Protein AF-A0A3D5W3N0-F1 (afdb_monomer_lite)

Radius of gyration: 13.24 Å; chains: 1; bounding box: 25×25×41 Å

Structure (mmCIF, N/CA/C/O backbone):
data_AF-A0A3D5W3N0-F1
#
_entry.id   AF-A0A3D5W3N0-F1
#
loop_
_atom_site.group_PDB
_atom_site.id
_atom_site.type_symbol
_atom_site.label_atom_id
_atom_site.label_alt_id
_atom_site.label_comp_id
_atom_site.label_asym_id
_atom_site.label_entity_id
_atom_site.label_seq_id
_atom_site.pdbx_PDB_ins_code
_atom_site.Cartn_x
_atom_site.Cartn_y
_atom_site.Cartn_z
_atom_site.occupancy
_atom_site.B_iso_or_equiv
_atom_site.auth_seq_id
_atom_site.auth_comp_id
_atom_site.auth_asym_id
_atom_site.auth_atom_id
_atom_site.pdbx_PDB_model_num
ATOM 1 N N . VAL A 1 1 ? 5.578 7.911 -4.408 1.00 92.56 1 VAL A N 1
ATOM 2 C CA . VAL A 1 1 ? 5.176 9.110 -3.629 1.00 92.56 1 VAL A CA 1
ATOM 3 C C . VAL A 1 1 ? 3.700 9.012 -3.281 1.00 92.56 1 VAL A C 1
ATOM 5 O O . VAL A 1 1 ? 3.019 8.233 -3.941 1.00 92.56 1 VAL A O 1
ATOM 8 N N . SER A 1 2 ? 3.223 9.747 -2.275 1.00 95.25 2 SER A N 1
ATOM 9 C CA . SER A 1 2 ? 1.799 9.842 -1.921 1.00 95.25 2 SER A CA 1
ATOM 10 C C . SER A 1 2 ? 1.296 11.273 -2.116 1.00 95.25 2 SER A C 1
ATOM 12 O O . SER A 1 2 ? 1.953 12.213 -1.673 1.00 95.25 2 SER A O 1
ATOM 14 N N . ASN A 1 3 ? 0.133 11.434 -2.747 1.00 95.75 3 ASN A N 1
ATOM 15 C CA . ASN A 1 3 ? -0.445 12.752 -3.038 1.00 95.75 3 ASN A CA 1
ATOM 16 C C . ASN A 1 3 ? -1.207 13.372 -1.848 1.00 95.75 3 ASN A C 1
ATOM 18 O O . ASN A 1 3 ? -1.428 14.578 -1.830 1.00 95.75 3 ASN A O 1
ATOM 22 N N . TRP A 1 4 ? -1.600 12.569 -0.855 1.00 96.69 4 TRP A N 1
ATOM 23 C CA . TRP A 1 4 ? -2.228 13.011 0.397 1.00 96.69 4 TRP A CA 1
ATOM 24 C C . TRP A 1 4 ? -1.746 12.154 1.581 1.00 96.69 4 TRP A C 1
ATOM 26 O O . TRP A 1 4 ? -1.113 11.118 1.348 1.00 96.69 4 TRP A O 1
ATOM 36 N N . PRO A 1 5 ? -1.996 12.573 2.841 1.00 97.00 5 PRO A N 1
ATOM 37 C CA . PRO A 1 5 ? -1.660 11.777 4.018 1.00 97.00 5 PRO A CA 1
ATOM 38 C C . PRO A 1 5 ? -2.354 10.416 4.003 1.00 97.00 5 PRO A C 1
ATOM 40 O O . PRO A 1 5 ? -3.520 10.309 3.626 1.00 97.00 5 PRO A O 1
ATOM 43 N N . VAL A 1 6 ? -1.643 9.386 4.450 1.00 96.75 6 VAL A N 1
ATOM 44 C CA . VAL A 1 6 ? -2.141 8.008 4.493 1.00 96.75 6 VAL A CA 1
ATOM 45 C C . VAL A 1 6 ? -1.903 7.440 5.880 1.00 96.75 6 VAL A C 1
ATOM 47 O O . VAL A 1 6 ? -0.896 7.740 6.519 1.00 96.75 6 VAL A O 1
ATOM 50 N N . GLU A 1 7 ? -2.833 6.607 6.332 1.00 96.00 7 GLU A N 1
ATOM 51 C CA . GLU A 1 7 ? -2.677 5.814 7.544 1.00 96.00 7 GLU A CA 1
ATOM 52 C C . GLU A 1 7 ? -1.398 4.949 7.464 1.00 96.00 7 GLU A C 1
ATOM 54 O O . GLU A 1 7 ? -1.081 4.340 6.441 1.00 96.00 7 GLU A O 1
ATOM 59 N N . THR A 1 8 ? -0.611 4.936 8.539 1.00 95.69 8 THR A N 1
ATOM 60 C CA . THR A 1 8 ? 0.759 4.398 8.533 1.00 95.69 8 THR A CA 1
ATOM 61 C C . THR A 1 8 ? 0.835 2.909 8.181 1.00 95.69 8 THR A C 1
ATOM 63 O O . THR A 1 8 ? 1.754 2.483 7.476 1.00 95.69 8 THR A O 1
ATOM 66 N N . THR A 1 9 ? -0.109 2.101 8.662 1.00 95.19 9 THR A N 1
ATOM 67 C CA . THR A 1 9 ? -0.104 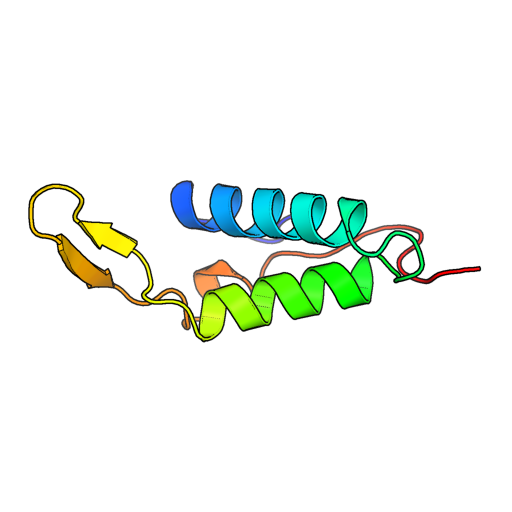0.642 8.496 1.00 95.19 9 THR A CA 1
ATOM 68 C C . THR A 1 9 ? -0.378 0.253 7.049 1.00 95.19 9 THR A C 1
ATOM 70 O O . THR A 1 9 ? 0.386 -0.522 6.471 1.00 95.19 9 THR A O 1
ATOM 73 N N . SER A 1 10 ? -1.397 0.843 6.426 1.00 96.19 10 SER A N 1
ATOM 74 C CA . SER A 1 10 ? -1.684 0.693 4.997 1.00 96.19 10 SER A CA 1
ATOM 75 C C . SER A 1 10 ? -0.520 1.192 4.145 1.00 96.19 10 SER A C 1
ATOM 77 O O . SER A 1 10 ? -0.031 0.451 3.293 1.00 96.19 10 SER A O 1
ATOM 79 N N . ALA A 1 11 ? 0.023 2.381 4.419 1.00 97.56 11 ALA A N 1
ATOM 80 C CA . ALA A 1 11 ? 1.171 2.904 3.677 1.00 97.56 11 ALA A CA 1
ATOM 81 C C . ALA A 1 11 ? 2.379 1.948 3.710 1.00 97.56 11 ALA A C 1
ATOM 83 O O . ALA A 1 11 ? 2.998 1.665 2.673 1.00 97.56 11 ALA A O 1
ATOM 84 N N . ARG A 1 12 ? 2.689 1.392 4.891 1.00 96.94 12 ARG A N 1
ATOM 85 C CA . ARG A 1 12 ? 3.728 0.367 5.065 1.00 96.94 12 ARG A CA 1
ATOM 86 C C . ARG A 1 12 ? 3.392 -0.907 4.291 1.00 96.94 12 ARG A C 1
ATOM 88 O O . ARG A 1 12 ? 4.268 -1.450 3.612 1.00 96.94 12 ARG A O 1
ATOM 95 N N . LEU A 1 13 ? 2.160 -1.400 4.391 1.00 96.62 13 LEU A N 1
ATOM 96 C CA . LEU A 1 13 ? 1.728 -2.629 3.730 1.00 96.62 13 LEU A CA 1
ATOM 97 C C . LEU A 1 13 ? 1.855 -2.509 2.208 1.00 96.62 13 LEU A C 1
ATOM 99 O O . LEU A 1 13 ? 2.520 -3.338 1.591 1.00 96.62 13 LEU A O 1
ATOM 103 N N . LEU A 1 14 ? 1.316 -1.442 1.614 1.00 97.69 14 LEU A N 1
ATOM 104 C CA . LEU A 1 14 ? 1.377 -1.221 0.168 1.00 97.69 14 LEU A CA 1
ATOM 105 C C . LEU A 1 14 ? 2.826 -1.150 -0.329 1.00 97.69 14 LEU A C 1
ATOM 107 O O . LEU A 1 14 ? 3.195 -1.824 -1.292 1.00 97.69 14 LEU A O 1
ATOM 111 N N . THR A 1 15 ? 3.664 -0.372 0.361 1.00 97.06 15 THR A N 1
ATOM 112 C CA . THR A 1 15 ? 5.063 -0.151 -0.030 1.00 97.06 15 THR A CA 1
ATOM 113 C C . THR A 1 15 ? 5.890 -1.433 0.087 1.00 97.06 15 THR A C 1
ATOM 115 O O . THR A 1 15 ? 6.649 -1.778 -0.819 1.00 97.06 15 THR A O 1
ATOM 118 N N . THR A 1 16 ? 5.731 -2.185 1.178 1.00 97.69 16 THR A N 1
ATOM 119 C CA . THR A 1 16 ? 6.461 -3.450 1.365 1.00 97.69 16 THR A CA 1
ATOM 120 C C . THR A 1 16 ? 5.982 -4.542 0.410 1.00 97.69 16 THR A C 1
ATOM 122 O O . THR A 1 16 ? 6.804 -5.304 -0.102 1.00 97.69 16 THR A O 1
ATOM 125 N N . THR A 1 17 ? 4.683 -4.601 0.108 1.00 97.88 17 THR A N 1
ATOM 126 C CA . THR A 1 17 ? 4.134 -5.515 -0.901 1.00 97.88 17 THR A CA 1
ATOM 127 C C . THR A 1 17 ? 4.644 -5.181 -2.303 1.00 97.88 17 THR A C 1
ATOM 129 O O . THR A 1 17 ? 5.045 -6.100 -3.018 1.00 97.88 17 THR A O 1
ATOM 132 N N . LEU A 1 18 ? 4.730 -3.900 -2.682 1.00 97.44 18 LEU A N 1
ATOM 133 C CA . LEU A 1 18 ? 5.351 -3.475 -3.942 1.00 97.44 18 LEU A CA 1
ATOM 134 C C . LEU A 1 18 ? 6.785 -4.013 -4.075 1.00 97.44 18 LEU A C 1
ATOM 136 O O . LEU A 1 18 ? 7.095 -4.691 -5.056 1.00 97.44 18 LEU A O 1
ATOM 140 N N . PHE A 1 19 ? 7.648 -3.770 -3.083 1.00 96.56 19 PHE A N 1
ATOM 141 C CA . PHE A 1 19 ? 9.039 -4.237 -3.136 1.00 96.56 19 PHE A CA 1
ATOM 142 C C . PHE A 1 19 ? 9.144 -5.762 -3.170 1.00 96.56 19 PHE A C 1
ATOM 144 O O . PHE A 1 19 ? 9.926 -6.309 -3.945 1.00 96.56 19 PHE A O 1
ATOM 151 N N . ARG A 1 20 ? 8.311 -6.466 -2.394 1.00 98.12 20 ARG A N 1
ATOM 152 C CA . ARG A 1 20 ? 8.262 -7.933 -2.410 1.00 98.12 20 ARG A CA 1
ATOM 153 C C . ARG A 1 20 ? 7.888 -8.472 -3.790 1.00 98.12 20 ARG A C 1
ATOM 155 O O . ARG A 1 20 ? 8.491 -9.442 -4.241 1.00 98.12 20 ARG A O 1
ATOM 162 N N . LYS A 1 21 ? 6.908 -7.858 -4.464 1.00 96.81 21 LYS A N 1
ATOM 163 C CA . LYS A 1 21 ? 6.529 -8.232 -5.834 1.00 96.81 21 LYS A CA 1
ATOM 164 C C . LYS A 1 21 ? 7.663 -7.935 -6.815 1.00 96.81 21 LYS A C 1
ATOM 166 O O . LYS A 1 21 ? 7.977 -8.800 -7.621 1.00 96.81 21 LYS A O 1
ATOM 171 N N . GLN A 1 22 ? 8.327 -6.786 -6.694 1.00 95.50 22 GLN A N 1
ATOM 172 C CA . GLN A 1 22 ? 9.468 -6.431 -7.545 1.00 95.50 22 GLN A CA 1
ATOM 173 C C . GLN A 1 22 ? 10.629 -7.428 -7.424 1.00 95.50 22 GLN A C 1
ATOM 175 O O . GLN A 1 22 ? 11.233 -7.783 -8.426 1.00 95.50 22 GLN A O 1
ATOM 180 N N . MET A 1 23 ? 10.922 -7.919 -6.217 1.00 96.38 23 MET A N 1
ATOM 181 C CA . MET A 1 23 ? 11.958 -8.941 -6.016 1.00 96.38 23 MET A CA 1
ATOM 182 C C . MET A 1 23 ? 11.611 -10.289 -6.661 1.00 96.38 23 MET A C 1
ATOM 184 O O . MET A 1 23 ? 12.510 -11.044 -7.013 1.00 96.38 23 MET A O 1
ATOM 188 N N . ARG A 1 24 ? 10.317 -10.613 -6.776 1.00 97.12 24 ARG A N 1
ATOM 189 C CA . ARG A 1 24 ? 9.832 -11.885 -7.335 1.00 97.12 24 ARG A CA 1
ATOM 190 C C . ARG A 1 24 ? 9.607 -11.840 -8.845 1.00 97.12 24 ARG A C 1
ATOM 192 O O . ARG A 1 24 ? 9.603 -12.895 -9.461 1.00 97.12 24 ARG A O 1
ATOM 199 N N . ALA A 1 25 ? 9.381 -10.651 -9.393 1.00 95.38 25 ALA A N 1
ATOM 200 C CA . ALA A 1 25 ? 9.078 -10.419 -10.800 1.00 95.38 25 ALA A CA 1
ATOM 201 C C . ALA A 1 25 ? 9.857 -9.190 -11.317 1.00 95.38 25 ALA A C 1
ATOM 203 O O . ALA A 1 25 ? 9.252 -8.144 -11.589 1.00 95.38 25 ALA A O 1
ATOM 204 N N . PRO A 1 26 ? 11.205 -9.257 -11.371 1.00 91.12 26 PRO A N 1
ATOM 205 C CA . PRO A 1 26 ? 12.043 -8.143 -11.818 1.00 91.12 26 PRO A CA 1
ATOM 206 C C . PRO A 1 26 ? 11.824 -7.778 -13.293 1.00 91.12 26 PRO A C 1
ATOM 208 O O . PRO A 1 26 ? 12.168 -6.673 -13.704 1.00 91.12 26 PRO A O 1
ATOM 211 N N . GLU A 1 27 ? 11.238 -8.683 -14.076 1.00 93.62 27 GLU A N 1
ATOM 212 C CA . GLU A 1 27 ? 10.846 -8.483 -15.468 1.00 93.62 27 GLU A CA 1
ATOM 213 C C . GLU A 1 27 ? 9.599 -7.611 -15.639 1.00 93.62 27 GLU A C 1
ATOM 215 O O . GLU A 1 27 ? 9.262 -7.272 -16.766 1.00 93.62 27 GLU A O 1
ATOM 220 N N . LEU A 1 28 ? 8.890 -7.254 -14.561 1.00 95.19 28 LEU A N 1
ATOM 221 C CA . LEU A 1 28 ? 7.704 -6.402 -14.624 1.00 95.19 28 LEU A CA 1
ATOM 222 C C . LEU A 1 28 ? 8.017 -4.950 -14.259 1.00 95.19 28 LEU A C 1
ATOM 224 O O . LEU A 1 28 ? 8.776 -4.644 -13.339 1.00 95.19 28 LEU A O 1
ATOM 228 N N . GLY A 1 29 ? 7.345 -4.030 -14.951 1.00 94.50 29 GLY A N 1
ATOM 229 C CA . GLY A 1 29 ? 7.447 -2.602 -14.677 1.00 94.50 29 GLY A CA 1
ATOM 230 C C . GLY A 1 29 ? 6.902 -2.237 -13.293 1.00 94.50 29 GLY A C 1
ATOM 231 O O . GLY A 1 29 ? 5.900 -2.786 -12.826 1.00 94.50 29 GLY A O 1
ATOM 232 N N . ARG A 1 30 ? 7.521 -1.246 -12.642 1.00 94.69 30 ARG A N 1
ATOM 233 C CA . ARG A 1 30 ? 7.106 -0.758 -11.312 1.00 94.69 30 ARG A CA 1
ATOM 234 C C . ARG A 1 30 ? 5.663 -0.258 -11.274 1.00 94.69 30 ARG A C 1
ATOM 236 O O . ARG A 1 30 ? 5.020 -0.381 -10.236 1.00 94.69 30 ARG A O 1
ATOM 243 N N . ALA A 1 31 ? 5.152 0.290 -12.378 1.00 95.25 31 ALA A N 1
ATOM 244 C CA . ALA A 1 31 ? 3.764 0.740 -12.464 1.00 95.25 31 ALA A CA 1
ATOM 245 C C . ALA A 1 31 ? 2.776 -0.435 -12.342 1.00 95.25 31 ALA A C 1
ATOM 247 O O . ALA A 1 31 ? 1.823 -0.368 -11.567 1.00 95.25 31 ALA A O 1
ATOM 248 N N . GLU A 1 32 ? 3.049 -1.540 -13.039 1.00 96.31 32 GLU A N 1
ATOM 249 C CA . GLU A 1 32 ? 2.231 -2.754 -12.964 1.00 96.31 32 GLU A CA 1
ATOM 250 C C . GLU A 1 32 ? 2.351 -3.423 -11.590 1.00 96.31 32 GLU A C 1
ATOM 252 O O . GLU A 1 32 ? 1.358 -3.844 -10.997 1.00 96.31 32 GLU A O 1
ATOM 257 N N . LEU A 1 33 ? 3.558 -3.463 -11.026 1.00 97.50 33 LEU A N 1
ATOM 258 C CA . LEU A 1 33 ? 3.772 -3.998 -9.682 1.00 97.50 33 LEU A CA 1
ATOM 259 C C . LEU A 1 33 ? 3.033 -3.182 -8.612 1.00 97.50 33 LEU A C 1
ATOM 261 O O . LEU A 1 33 ? 2.462 -3.770 -7.691 1.00 97.50 33 LEU A O 1
ATOM 265 N N . LEU A 1 34 ? 2.988 -1.851 -8.750 1.00 97.62 34 LEU A N 1
ATOM 266 C CA . LEU A 1 34 ? 2.209 -0.985 -7.865 1.00 97.62 34 LEU A CA 1
ATOM 267 C C . LEU A 1 34 ? 0.711 -1.259 -8.011 1.00 97.62 34 LEU A C 1
ATOM 269 O O . LEU A 1 34 ? 0.044 -1.459 -6.999 1.00 97.62 34 LEU A O 1
ATOM 273 N N . ARG A 1 35 ? 0.189 -1.353 -9.241 1.00 97.38 35 ARG A N 1
ATOM 274 C CA . ARG A 1 35 ? -1.214 -1.724 -9.490 1.00 97.38 35 ARG A CA 1
ATOM 275 C C . ARG A 1 35 ? -1.562 -3.054 -8.815 1.00 97.38 35 ARG A C 1
ATOM 277 O O . ARG A 1 35 ? -2.570 -3.145 -8.122 1.00 97.38 35 ARG A O 1
ATOM 284 N N . A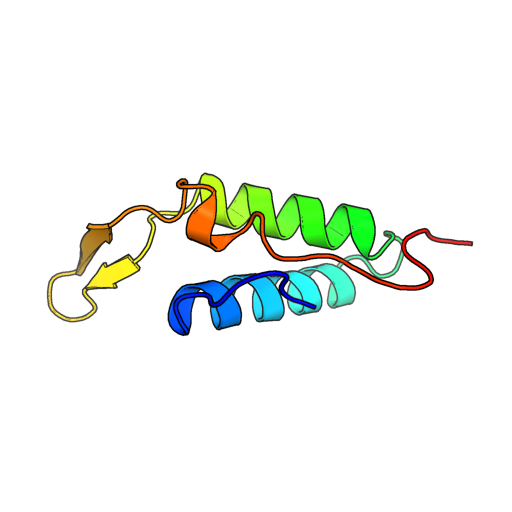RG A 1 36 ? -0.717 -4.078 -8.963 1.00 98.00 36 ARG A N 1
ATOM 285 C CA . ARG A 1 36 ? -0.921 -5.381 -8.306 1.00 98.00 36 ARG A CA 1
ATOM 286 C C . ARG A 1 36 ? -0.889 -5.283 -6.783 1.00 98.00 36 ARG A C 1
ATOM 288 O O . ARG A 1 36 ? -1.623 -6.011 -6.126 1.00 98.00 36 ARG A O 1
ATOM 295 N N . ALA A 1 37 ? -0.034 -4.432 -6.217 1.00 98.12 37 ALA A N 1
ATOM 296 C CA . ALA A 1 37 ? -0.003 -4.190 -4.776 1.00 98.12 37 ALA A CA 1
ATOM 297 C C . ALA A 1 37 ? -1.284 -3.490 -4.286 1.00 98.12 37 ALA A C 1
ATOM 299 O O . ALA A 1 37 ? -1.796 -3.855 -3.232 1.00 98.12 37 ALA A O 1
ATOM 300 N N . MET A 1 38 ? -1.827 -2.539 -5.057 1.00 98.19 38 MET A N 1
ATOM 301 C CA . MET A 1 38 ? -3.104 -1.883 -4.743 1.00 98.19 38 MET A CA 1
ATOM 302 C C . MET A 1 38 ? -4.268 -2.877 -4.772 1.00 98.19 38 MET A C 1
ATOM 304 O O . MET A 1 38 ? -5.055 -2.900 -3.836 1.00 98.19 38 MET A O 1
ATOM 308 N N . ILE A 1 39 ? -4.351 -3.730 -5.800 1.00 98.25 39 ILE A N 1
ATOM 309 C CA . ILE A 1 39 ? -5.397 -4.766 -5.905 1.00 98.25 39 ILE A CA 1
ATOM 310 C C . ILE A 1 39 ? -5.314 -5.746 -4.730 1.00 98.25 39 ILE A C 1
ATOM 312 O O . ILE A 1 39 ? -6.319 -6.007 -4.085 1.00 98.25 39 ILE A O 1
ATOM 316 N N . GLU A 1 40 ? -4.112 -6.218 -4.384 1.00 98.00 40 GLU A N 1
ATOM 317 C CA . GLU A 1 40 ? -3.925 -7.097 -3.220 1.00 98.00 40 GLU A CA 1
ATOM 318 C C . GLU A 1 40 ? -4.383 -6.438 -1.911 1.00 98.00 40 GLU A C 1
ATOM 320 O O . GLU A 1 40 ? -4.941 -7.103 -1.043 1.00 98.00 40 GLU A O 1
ATOM 325 N N . MET A 1 41 ? -4.171 -5.129 -1.764 1.00 96.94 41 MET A N 1
ATOM 326 C CA . MET A 1 41 ? -4.678 -4.379 -0.619 1.00 96.94 41 MET A CA 1
ATOM 327 C C . MET A 1 41 ? -6.207 -4.234 -0.639 1.00 96.94 41 MET A C 1
ATOM 329 O O . MET A 1 41 ? -6.823 -4.344 0.420 1.00 96.94 41 MET A O 1
ATOM 333 N N . ILE A 1 42 ? -6.806 -3.987 -1.810 1.00 98.19 42 ILE A N 1
ATOM 334 C CA . ILE A 1 42 ? -8.261 -3.858 -1.985 1.00 98.19 42 ILE A CA 1
ATOM 335 C C . ILE A 1 42 ? -8.972 -5.164 -1.616 1.00 98.19 42 ILE A C 1
ATOM 337 O O . ILE A 1 42 ? -9.957 -5.127 -0.882 1.00 98.19 42 ILE A O 1
ATOM 341 N N . ASP A 1 43 ? -8.445 -6.296 -2.084 1.00 97.62 43 ASP A N 1
ATOM 342 C CA . ASP A 1 43 ? -9.023 -7.628 -1.865 1.00 97.62 43 ASP A CA 1
ATOM 343 C C . ASP A 1 43 ? -8.650 -8.220 -0.491 1.00 97.62 43 ASP A C 1
ATOM 345 O O . ASP A 1 43 ? -9.168 -9.261 -0.082 1.00 97.62 43 ASP A O 1
ATOM 349 N N . GLY A 1 44 ? -7.718 -7.581 0.220 1.00 95.25 44 GLY A N 1
ATOM 350 C CA . GLY A 1 44 ? -7.208 -8.037 1.505 1.00 95.25 44 GLY A CA 1
ATOM 351 C C . GLY A 1 44 ? -8.200 -7.856 2.662 1.00 95.25 44 GLY A C 1
ATOM 352 O O . GLY A 1 44 ? -9.165 -7.096 2.576 1.00 95.25 44 GLY A O 1
ATOM 353 N N . PRO A 1 45 ? -7.928 -8.486 3.819 1.00 93.19 45 PRO A N 1
ATOM 354 C CA . PRO A 1 45 ? -8.822 -8.465 4.979 1.00 93.19 45 PRO A CA 1
ATOM 355 C C . PRO A 1 45 ? -8.894 -7.103 5.689 1.00 93.19 45 PRO A C 1
ATOM 357 O O . PRO A 1 45 ? -9.574 -6.990 6.706 1.00 93.19 45 PRO A O 1
ATOM 360 N N . GLY A 1 46 ? -8.190 -6.078 5.197 1.00 94.62 46 GLY A N 1
ATOM 361 C CA . GLY A 1 46 ? -8.059 -4.792 5.873 1.00 94.62 46 GLY A CA 1
ATOM 362 C C . GLY A 1 46 ? -7.139 -4.849 7.096 1.00 94.62 46 GLY A C 1
ATOM 363 O O . GLY A 1 46 ? -6.207 -5.654 7.155 1.00 94.62 46 GLY A O 1
ATOM 364 N N . TYR A 1 47 ? -7.397 -3.982 8.073 1.00 94.62 47 TYR A N 1
ATOM 365 C CA . TYR A 1 47 ? -6.719 -4.025 9.364 1.00 94.62 47 TYR A CA 1
ATOM 366 C C . TYR A 1 47 ? -7.378 -5.067 10.267 1.00 94.62 47 TYR A C 1
ATOM 368 O O . TYR A 1 47 ? -8.559 -4.948 10.606 1.00 94.62 47 TYR A O 1
ATOM 376 N N . VAL A 1 48 ? -6.598 -6.066 10.677 1.00 93.88 48 VAL A N 1
ATOM 377 C CA . VAL A 1 48 ? -7.012 -7.098 11.631 1.00 93.88 48 VAL A CA 1
ATOM 378 C C . VAL A 1 48 ? -6.440 -6.750 13.000 1.00 93.88 48 VAL A C 1
ATOM 380 O O . VAL A 1 48 ? -5.228 -6.595 13.143 1.00 93.88 48 VAL A O 1
ATOM 383 N N . ASP A 1 49 ? -7.316 -6.630 13.996 1.00 91.19 49 ASP A N 1
ATOM 384 C CA . ASP A 1 49 ? -6.937 -6.481 15.400 1.00 91.19 49 ASP A CA 1
ATOM 385 C C . ASP A 1 49 ? -6.127 -7.722 15.823 1.00 91.19 49 ASP A C 1
ATOM 387 O O . ASP A 1 49 ? -6.661 -8.837 15.750 1.00 91.19 49 ASP A O 1
ATOM 391 N N . PRO A 1 50 ? -4.852 -7.567 16.228 1.00 89.12 50 PRO A N 1
ATOM 392 C CA . PRO A 1 50 ? -3.994 -8.700 16.559 1.00 89.12 50 PRO A CA 1
ATOM 393 C C . PRO A 1 50 ? -4.458 -9.450 17.813 1.00 89.12 50 PRO A C 1
ATOM 395 O O . PRO A 1 50 ? -4.216 -10.650 17.914 1.00 89.12 50 PRO A O 1
ATOM 398 N N . ASP A 1 51 ? -5.151 -8.776 18.732 1.00 94.44 51 ASP A N 1
ATOM 399 C CA . ASP A 1 51 ? -5.615 -9.369 19.986 1.00 94.44 51 ASP A CA 1
ATOM 400 C C . ASP A 1 51 ? -6.945 -10.104 19.793 1.00 94.44 51 ASP A C 1
ATOM 402 O O . ASP A 1 51 ? -7.226 -11.101 20.458 1.00 94.44 51 ASP A O 1
ATOM 406 N N . ARG A 1 52 ? -7.784 -9.614 18.872 1.00 91.94 52 ARG A N 1
ATOM 407 C CA . ARG A 1 52 ? -9.139 -10.141 18.647 1.00 91.94 52 ARG A CA 1
ATOM 408 C C . ARG A 1 52 ? -9.289 -11.004 17.400 1.00 91.94 52 ARG A C 1
ATOM 410 O O . ARG A 1 52 ? -10.369 -11.558 17.205 1.00 91.94 52 ARG A O 1
ATOM 417 N N . ALA A 1 53 ? -8.256 -11.081 16.559 1.00 90.50 53 ALA A N 1
ATOM 418 C CA . ALA A 1 53 ? -8.267 -11.753 15.257 1.00 90.50 53 ALA A CA 1
ATOM 419 C C . ALA A 1 53 ? -9.471 -11.354 14.376 1.00 90.50 53 ALA A C 1
ATOM 421 O O . ALA A 1 53 ? -10.016 -12.166 13.631 1.00 90.50 53 ALA A O 1
ATOM 422 N N . GLN A 1 54 ? -9.903 -10.095 14.477 1.00 92.62 54 GLN A N 1
ATOM 423 C CA . GLN A 1 54 ? -11.081 -9.568 13.788 1.00 92.62 54 GLN A CA 1
ATOM 424 C C . GLN A 1 54 ? -10.702 -8.391 12.899 1.00 92.62 54 GLN A C 1
ATOM 426 O O . GLN A 1 54 ? -9.939 -7.516 13.307 1.00 92.62 54 GLN A O 1
ATOM 431 N N . THR A 1 55 ? -11.266 -8.346 11.692 1.00 93.38 55 THR A N 1
ATOM 432 C CA . THR A 1 55 ? -11.162 -7.171 10.824 1.00 93.38 55 THR A CA 1
ATOM 433 C C . THR A 1 55 ? -11.899 -5.999 11.462 1.00 93.38 55 THR A C 1
ATOM 435 O O . THR A 1 55 ? -13.105 -6.067 11.689 1.00 93.38 55 THR A O 1
ATOM 438 N N . VAL A 1 56 ? -11.178 -4.909 11.714 1.00 93.31 56 VAL A N 1
ATOM 439 C CA . VAL A 1 56 ? -11.735 -3.677 12.295 1.00 93.31 56 VAL A CA 1
ATOM 440 C C . VAL A 1 56 ? -12.170 -2.704 11.202 1.00 93.31 56 VAL A C 1
ATOM 442 O O . VAL A 1 56 ? -13.163 -2.001 11.360 1.00 93.31 56 VAL A O 1
ATOM 445 N N . PHE A 1 57 ? -11.447 -2.661 10.081 1.00 93.06 57 PHE A N 1
ATOM 446 C CA . PHE A 1 57 ? -11.819 -1.867 8.910 1.00 93.06 57 PHE A CA 1
ATOM 447 C C . PHE A 1 57 ? -11.154 -2.391 7.635 1.00 93.06 57 PHE A C 1
ATOM 449 O O . PHE A 1 57 ? -10.058 -2.947 7.678 1.00 93.06 57 PHE A O 1
ATOM 456 N N . SER A 1 58 ? -11.817 -2.195 6.492 1.00 95.75 58 SER A N 1
ATOM 457 C CA . SER A 1 58 ? -11.329 -2.606 5.169 1.00 95.75 58 SER A CA 1
ATOM 458 C C . SER A 1 58 ? -10.378 -1.570 4.559 1.00 95.75 58 SER A C 1
ATOM 460 O O . SER A 1 58 ? -10.604 -0.366 4.682 1.00 95.75 58 SER A O 1
ATOM 462 N N . TYR A 1 59 ? -9.361 -2.040 3.828 1.00 97.50 59 TYR A N 1
ATOM 463 C CA . TYR A 1 59 ? -8.484 -1.190 3.015 1.00 97.50 59 TYR A CA 1
ATOM 464 C C . TYR A 1 59 ? -8.992 -0.959 1.581 1.00 97.50 59 TYR A C 1
ATOM 466 O O . TYR A 1 59 ? -8.320 -0.292 0.797 1.00 97.50 59 TYR A O 1
ATOM 474 N N . ALA A 1 60 ? -10.193 -1.435 1.234 1.00 97.69 60 ALA A N 1
ATOM 475 C CA . ALA A 1 60 ? -10.772 -1.240 -0.096 1.00 97.69 60 ALA A CA 1
ATOM 476 C C . ALA A 1 60 ? -11.043 0.238 -0.429 1.00 97.69 60 ALA A C 1
ATOM 478 O O . ALA A 1 60 ? -11.038 0.623 -1.601 1.00 97.69 60 ALA A O 1
ATOM 479 N N . HIS A 1 61 ? -11.247 1.093 0.580 1.00 97.19 61 HIS A N 1
ATOM 480 C CA . HIS A 1 61 ? -11.532 2.507 0.352 1.00 97.19 61 HIS A CA 1
ATOM 481 C C . HIS A 1 61 ? -10.334 3.230 -0.311 1.00 97.19 61 HIS A C 1
ATOM 483 O O . HIS A 1 61 ? -9.214 3.137 0.198 1.00 97.19 61 HIS A O 1
ATOM 489 N N . PRO A 1 62 ? -10.542 4.027 -1.383 1.00 97.81 62 PRO A N 1
ATOM 490 C CA . PRO A 1 62 ? -9.462 4.688 -2.130 1.00 97.81 62 PRO A CA 1
ATOM 491 C C . PRO A 1 62 ? -8.505 5.554 -1.306 1.00 97.81 62 PRO A C 1
ATOM 493 O O . PRO A 1 62 ? -7.362 5.757 -1.708 1.00 97.81 62 PRO A O 1
ATOM 496 N N . ILE A 1 63 ? -8.936 6.030 -0.134 1.00 97.44 63 ILE A N 1
ATOM 497 C CA . ILE A 1 63 ? -8.095 6.817 0.784 1.00 97.44 63 ILE A CA 1
ATOM 498 C C . ILE A 1 63 ? -6.767 6.120 1.131 1.00 97.44 63 ILE A C 1
ATOM 500 O O . ILE A 1 63 ? -5.775 6.811 1.349 1.00 97.44 63 ILE A O 1
ATOM 504 N N . PHE A 1 64 ? -6.731 4.779 1.127 1.00 97.75 64 PHE A N 1
ATOM 505 C CA . PHE A 1 64 ? -5.566 3.984 1.531 1.00 97.75 64 PHE A CA 1
ATOM 506 C C . PHE A 1 64 ? -4.554 3.716 0.410 1.00 97.75 64 PHE A C 1
ATOM 508 O O . PHE A 1 64 ? -3.366 3.573 0.687 1.00 97.75 64 PHE A O 1
ATOM 515 N N . TRP A 1 65 ? -4.992 3.645 -0.849 1.00 97.81 65 TRP A N 1
ATOM 516 C CA . TRP A 1 65 ? -4.154 3.160 -1.956 1.00 97.81 65 TRP A CA 1
ATOM 517 C C . TRP A 1 65 ? -4.087 4.110 -3.153 1.00 97.81 65 TRP A C 1
ATOM 519 O O . TRP A 1 65 ? -3.033 4.219 -3.778 1.00 97.81 65 TRP A O 1
ATOM 529 N N . ALA A 1 66 ? -5.139 4.887 -3.424 1.00 98.06 66 ALA A N 1
ATOM 530 C CA . ALA A 1 66 ? -5.162 5.821 -4.544 1.00 98.06 66 ALA A CA 1
ATOM 531 C C . ALA A 1 66 ? -4.148 6.989 -4.478 1.00 98.06 66 ALA A C 1
ATOM 533 O O . ALA A 1 66 ? -3.807 7.489 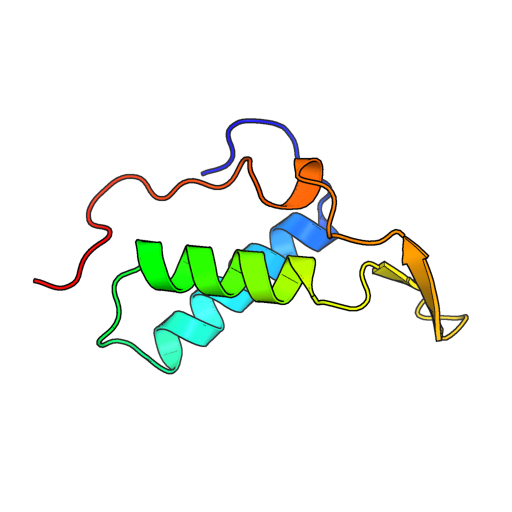-5.551 1.00 98.06 66 ALA A O 1
ATOM 534 N N . PRO A 1 67 ? -3.598 7.436 -3.320 1.00 97.75 67 PRO A N 1
ATOM 535 C CA . PRO A 1 67 ? 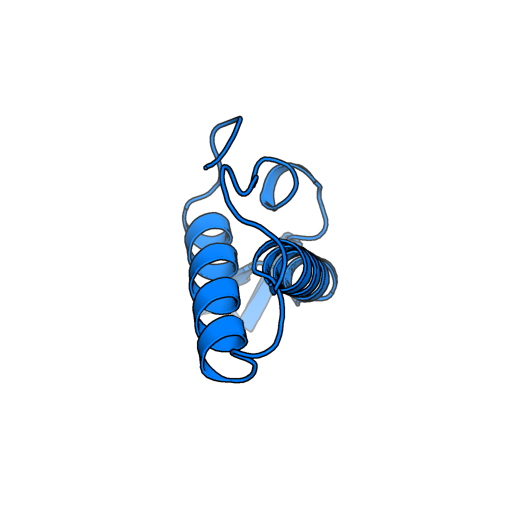-2.597 8.508 -3.343 1.00 97.75 67 PRO A CA 1
ATOM 536 C C . PRO A 1 67 ? -1.266 8.082 -3.953 1.00 97.75 67 PRO A C 1
ATOM 538 O O . PRO A 1 67 ? -0.441 8.948 -4.251 1.00 97.75 67 PRO A O 1
ATOM 541 N N . PHE A 1 68 ? -0.995 6.779 -4.050 1.00 97.50 68 PHE A N 1
ATOM 542 C CA . PHE A 1 68 ? 0.331 6.292 -4.392 1.00 97.50 68 PHE A CA 1
ATOM 543 C C . PHE A 1 68 ? 0.585 6.357 -5.890 1.00 97.50 68 PHE A C 1
ATOM 545 O O . PHE A 1 68 ? -0.105 5.734 -6.689 1.00 97.50 68 PHE A O 1
ATOM 552 N N . THR A 1 69 ? 1.636 7.081 -6.261 1.00 95.31 69 THR A N 1
ATOM 553 C CA . THR A 1 69 ? 2.083 7.229 -7.648 1.00 95.31 69 THR A CA 1
ATOM 554 C C . THR A 1 69 ? 3.567 6.882 -7.774 1.00 95.31 69 THR A C 1
ATOM 556 O O . THR A 1 69 ? 4.374 7.192 -6.884 1.00 95.31 69 THR A O 1
ATOM 559 N N . ILE A 1 70 ? 3.938 6.250 -8.892 1.00 93.94 70 ILE A N 1
ATOM 560 C CA . ILE A 1 70 ? 5.333 6.110 -9.328 1.00 93.94 70 ILE A CA 1
ATOM 561 C C . ILE A 1 70 ? 5.681 7.298 -10.218 1.00 93.94 70 ILE A C 1
ATOM 563 O O . ILE A 1 70 ? 4.987 7.571 -11.191 1.00 93.94 70 ILE A O 1
ATOM 567 N N . VAL A 1 71 ? 6.780 7.974 -9.898 1.00 92.31 71 VAL A N 1
ATOM 568 C CA . VAL A 1 71 ? 7.355 9.035 -10.729 1.00 92.31 71 VAL A CA 1
ATOM 569 C C . VAL A 1 71 ? 8.692 8.535 -11.268 1.00 92.31 71 VAL A C 1
ATOM 571 O O . VAL A 1 71 ? 9.490 7.975 -10.516 1.00 92.31 71 VAL A O 1
ATOM 574 N N . GLY A 1 72 ? 8.922 8.715 -12.569 1.00 88.69 72 GLY A N 1
ATOM 57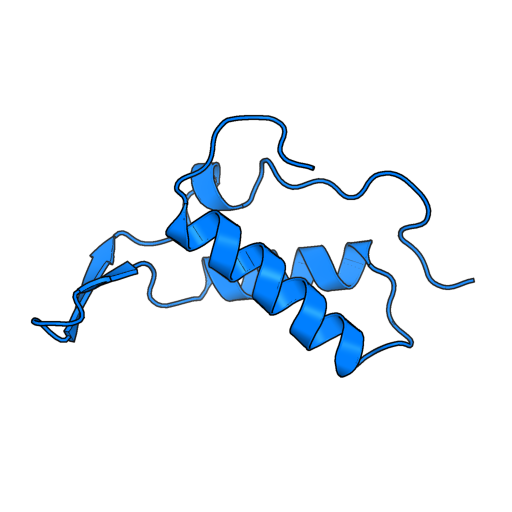5 C CA . GLY A 1 72 ? 10.088 8.192 -13.284 1.00 88.69 72 GLY A CA 1
ATOM 576 C C . GLY A 1 72 ? 9.763 6.939 -14.101 1.00 88.69 72 GLY A C 1
ATOM 577 O O . GLY A 1 72 ? 8.616 6.707 -14.478 1.00 88.69 72 GLY A O 1
ATOM 578 N N . LYS A 1 73 ? 10.783 6.129 -14.398 1.00 82.06 73 LYS A N 1
ATOM 579 C CA . LYS A 1 73 ? 10.642 4.944 -15.252 1.00 82.06 73 LYS A CA 1
ATOM 580 C C . LYS A 1 73 ? 9.748 3.882 -14.603 1.00 82.06 73 LYS A C 1
ATOM 582 O O . LYS A 1 73 ? 10.127 3.264 -13.605 1.00 82.06 73 LYS A O 1
ATOM 587 N N . GLY A 1 74 ? 8.551 3.715 -15.163 1.00 76.12 74 GLY A N 1
ATOM 588 C CA . GLY A 1 74 ? 7.515 2.807 -14.664 1.00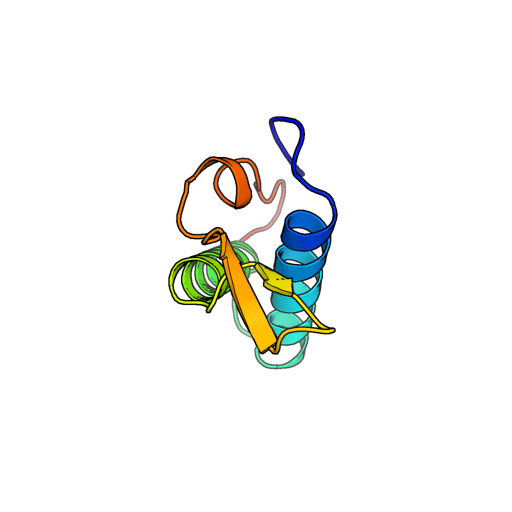 76.12 74 GLY A CA 1
ATOM 589 C C . GLY A 1 74 ? 7.348 1.514 -15.468 1.00 76.12 74 GLY A C 1
ATOM 590 O O . GLY A 1 74 ? 6.747 0.574 -14.948 1.00 76.12 74 GLY A O 1
ATOM 591 N N . SER A 1 75 ? 7.878 1.458 -16.692 1.00 76.94 75 SER A N 1
ATOM 592 C CA . SER A 1 75 ? 7.858 0.298 -17.589 1.00 76.94 75 SER A CA 1
ATOM 593 C C . SER A 1 75 ? 9.208 -0.420 -17.617 1.00 76.94 75 SER A C 1
ATOM 595 O O . SER A 1 75 ? 10.231 0.134 -17.207 1.00 76.94 75 SER A O 1
ATOM 597 N N . VAL A 1 76 ? 9.181 -1.661 -18.095 1.00 77.75 76 VAL A N 1
ATOM 598 C CA . VAL A 1 76 ? 10.376 -2.396 -18.526 1.00 77.75 76 VAL A CA 1
ATOM 599 C C . VAL A 1 76 ? 10.847 -1.770 -19.843 1.00 77.75 76 VAL A C 1
ATOM 601 O O . VAL A 1 76 ? 10.007 -1.270 -20.594 1.00 77.75 76 VAL A O 1
ATOM 604 N N . ASP A 1 77 ? 12.158 -1.727 -20.062 1.00 62.72 77 ASP A N 1
ATOM 605 C CA . ASP A 1 77 ? 12.753 -1.314 -21.342 1.00 62.72 77 ASP A CA 1
ATOM 606 C C . ASP A 1 77 ? 12.475 -2.301 -22.471 1.00 62.72 77 ASP A C 1
ATOM 608 O O . ASP A 1 77 ? 12.541 -3.520 -22.193 1.00 62.72 77 ASP A O 1
#

Secondary structure (DSSP, 8-state):
-BSS---HHHHHHHHHHHHHHHHH-TTS-HHHHHHHHHHHHHHS--EEETTTTEEEE-S-SGGGTTTB---S--S--

Foldseek 3Di:
DFQDDADPVLVVQLVVQLVVQCVVCVQFFSQVSSVVSLVCQLPDLADADPVPRHRPDGSNDCRRRVRDDDDDGRGDD

pLDDT: mean 94.38, std 5.78, range [62.72, 98.25]

Sequence (77 aa):
VSNWPVETTSARLLTTTLFRKQMRAPELGRAELLRRAMIEMIDGPGYVDPDRAQTVFSYAHPIFWAPFTIVGKGSVD